Protein AF-A0A1J3DNS9-F1 (afdb_monomer_lite)

Organism: Noccaea caerulescens (NCBI:txid107243)

Foldseek 3Di:
DVVVVVVVPPDQPPDQVSDPPRDDDFKDWDWDQDDPRPDIDIDIDGHCVVAPPVRVVVVVVVVVVVVVVVVVPDDDPDPPPPPPCPPPDVLRVQPVPRNPDDPVVVVVVVVVVVVVVVVVVPDDDD

Sequence (126 aa):
RIILEHEMNKNTWIDPHRWPNGEVGVFFVSLYDLGDGEERILTFRLNTGACDRTSAVTLLREFMKETTAADGRGNGPGAVAETAELGKAIEDLVPSGKGDKPFWARGIDVLGYSLNAFRFSNLNFV

Radius of gyration: 20.78 Å; chains: 1; bounding box: 58×40×40 Å

pLDDT: mean 72.09, std 16.24, range [35.47, 92.62]

Secondary structure (DSSP, 8-state):
-HHHHHHHH---SS-GGGSGGG----EEEEEEEETTTTEEEEEEEE-TTT--HHHHHHHHHHHHHHHHHHTS----S--S-TTS-----TTTTSPTTTS---HHHHHHHHHHHHHHHHHHTTS---

Structure (mmCIF, N/CA/C/O backbone):
data_AF-A0A1J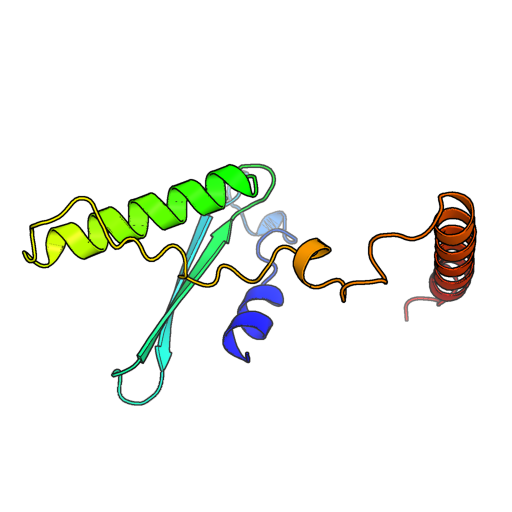3DNS9-F1
#
_entry.id   AF-A0A1J3DNS9-F1
#
loop_
_atom_site.group_PDB
_atom_site.id
_atom_site.type_symbol
_atom_site.label_atom_id
_atom_site.label_alt_id
_atom_site.label_comp_id
_atom_site.label_asym_id
_atom_site.label_entity_id
_atom_site.label_seq_id
_atom_site.pdbx_PDB_ins_code
_atom_site.Cartn_x
_atom_site.Cartn_y
_atom_site.Cartn_z
_atom_site.occupancy
_atom_site.B_iso_or_equiv
_atom_site.auth_seq_id
_atom_site.auth_comp_id
_atom_site.auth_asym_id
_atom_site.auth_atom_id
_atom_site.pdbx_PDB_model_num
ATOM 1 N N . ARG A 1 1 ? -0.801 -3.205 13.953 1.00 61.47 1 ARG A N 1
ATOM 2 C CA . ARG A 1 1 ? 0.620 -3.453 13.584 1.00 61.47 1 ARG A CA 1
ATOM 3 C C . ARG A 1 1 ? 0.794 -4.683 12.685 1.00 61.47 1 ARG A C 1
ATOM 5 O O . ARG A 1 1 ? 1.403 -4.533 11.640 1.00 61.47 1 ARG A O 1
ATOM 12 N N . ILE A 1 2 ? 0.202 -5.838 13.018 1.00 84.94 2 ILE A N 1
ATOM 13 C CA . ILE A 1 2 ? 0.318 -7.083 12.223 1.00 84.94 2 ILE A CA 1
ATOM 14 C C . ILE A 1 2 ? -0.125 -6.904 10.757 1.00 84.94 2 ILE A C 1
ATOM 16 O O . ILE A 1 2 ? 0.573 -7.340 9.852 1.00 84.94 2 ILE A O 1
ATOM 20 N N . ILE A 1 3 ? -1.241 -6.208 10.505 1.00 87.19 3 ILE A N 1
ATOM 21 C CA . ILE A 1 3 ? -1.744 -5.983 9.133 1.00 87.19 3 ILE A CA 1
ATOM 22 C C . ILE A 1 3 ? -0.787 -5.125 8.296 1.00 87.19 3 ILE A C 1
ATOM 24 O O . ILE A 1 3 ? -0.576 -5.413 7.123 1.00 87.19 3 ILE A O 1
ATOM 28 N N . LEU A 1 4 ? -0.162 -4.109 8.900 1.00 84.44 4 LEU A N 1
ATOM 29 C CA . LEU A 1 4 ? 0.828 -3.282 8.210 1.00 84.44 4 LEU A CA 1
ATOM 30 C C . LEU A 1 4 ? 2.040 -4.121 7.791 1.00 84.44 4 LEU A C 1
ATOM 32 O O . LEU A 1 4 ? 2.450 -4.072 6.638 1.00 84.44 4 LEU A O 1
ATOM 36 N N . GLU A 1 5 ? 2.583 -4.919 8.713 1.00 89.00 5 GLU A N 1
ATOM 37 C CA . GLU A 1 5 ? 3.715 -5.811 8.432 1.00 89.00 5 GLU A CA 1
ATOM 38 C C . GLU A 1 5 ? 3.350 -6.849 7.358 1.00 89.00 5 GLU A C 1
ATOM 40 O O . GLU A 1 5 ? 4.134 -7.103 6.446 1.00 89.00 5 GLU A O 1
ATOM 45 N N . HIS A 1 6 ? 2.134 -7.398 7.402 1.00 89.44 6 HIS A N 1
ATOM 46 C CA . HIS A 1 6 ? 1.613 -8.296 6.370 1.00 89.44 6 HIS A CA 1
ATOM 47 C C . HIS A 1 6 ? 1.558 -7.634 4.989 1.00 89.44 6 HIS A C 1
ATOM 49 O O . HIS A 1 6 ? 2.054 -8.195 4.015 1.00 89.44 6 HIS A O 1
ATOM 55 N N . GLU A 1 7 ? 1.000 -6.427 4.889 1.00 90.25 7 GLU A N 1
ATOM 56 C CA . GLU A 1 7 ? 0.885 -5.709 3.614 1.00 90.25 7 GLU A CA 1
ATOM 57 C C . GLU A 1 7 ? 2.247 -5.254 3.074 1.00 90.25 7 GLU A C 1
ATOM 59 O O . GLU A 1 7 ? 2.468 -5.330 1.865 1.00 90.25 7 GLU A O 1
ATOM 64 N N . MET A 1 8 ? 3.187 -4.871 3.946 1.00 84.94 8 MET A N 1
ATOM 65 C CA . MET A 1 8 ? 4.565 -4.544 3.556 1.00 84.94 8 MET A CA 1
ATOM 66 C C . MET A 1 8 ? 5.329 -5.758 3.012 1.00 84.94 8 MET A C 1
ATOM 68 O O . MET A 1 8 ? 6.130 -5.616 2.091 1.00 84.94 8 MET A O 1
ATOM 72 N N . ASN A 1 9 ? 5.063 -6.957 3.537 1.00 89.88 9 ASN A N 1
ATOM 73 C CA . ASN A 1 9 ? 5.702 -8.190 3.071 1.00 89.88 9 ASN A CA 1
ATOM 74 C C . ASN A 1 9 ? 5.091 -8.739 1.768 1.00 89.88 9 ASN A C 1
ATOM 76 O O . ASN A 1 9 ? 5.690 -9.592 1.109 1.00 89.88 9 ASN A O 1
ATOM 80 N N . LYS A 1 10 ? 3.927 -8.239 1.336 1.00 86.94 10 LYS A N 1
ATOM 81 C CA . LYS A 1 10 ? 3.330 -8.601 0.044 1.00 86.94 10 LYS A CA 1
ATOM 82 C C . LYS A 1 10 ? 3.942 -7.789 -1.090 1.00 86.94 10 LYS A C 1
ATOM 84 O O . LYS A 1 10 ? 3.348 -6.825 -1.581 1.00 86.94 10 LYS A O 1
ATOM 89 N N . ASN A 1 11 ? 5.093 -8.225 -1.590 1.00 82.62 11 ASN A N 1
ATOM 90 C CA . ASN A 1 11 ? 5.703 -7.569 -2.739 1.00 82.62 11 ASN A CA 1
ATOM 91 C C . ASN A 1 11 ? 5.127 -8.087 -4.067 1.00 82.62 11 ASN A C 1
ATOM 93 O O . ASN A 1 11 ? 5.523 -9.122 -4.596 1.00 82.62 11 ASN A O 1
ATOM 97 N N . THR A 1 12 ? 4.131 -7.371 -4.591 1.00 84.38 12 THR A N 1
ATOM 98 C CA . THR A 1 12 ? 3.412 -7.773 -5.817 1.00 84.38 12 THR A CA 1
ATOM 99 C C . THR A 1 12 ? 4.141 -7.344 -7.093 1.00 84.38 12 THR A C 1
ATOM 101 O O . THR A 1 12 ? 3.887 -7.906 -8.153 1.00 84.38 12 THR A O 1
ATOM 104 N N . TRP A 1 13 ? 5.079 -6.400 -6.979 1.00 85.12 13 TRP A N 1
ATOM 105 C CA . TRP A 1 13 ? 5.773 -5.776 -8.107 1.00 85.12 13 TRP A CA 1
ATOM 106 C C . TRP A 1 13 ? 7.150 -6.379 -8.419 1.00 85.12 13 TRP A C 1
ATOM 108 O O . TRP A 1 13 ? 7.731 -6.014 -9.432 1.00 85.12 13 TRP A O 1
ATOM 118 N N . ILE A 1 14 ? 7.673 -7.289 -7.584 1.00 83.44 14 ILE A N 1
ATOM 119 C CA . ILE A 1 14 ? 8.965 -7.958 -7.837 1.00 83.44 14 ILE A CA 1
ATOM 120 C C . ILE A 1 14 ? 8.889 -8.938 -9.007 1.00 83.44 14 ILE A C 1
ATOM 122 O O . ILE A 1 14 ? 9.855 -9.045 -9.752 1.00 83.44 14 ILE A O 1
ATOM 126 N N . ASP A 1 15 ? 7.784 -9.675 -9.140 1.00 81.12 15 ASP A N 1
ATOM 127 C CA . ASP A 1 15 ? 7.660 -10.738 -10.137 1.00 81.12 15 ASP A CA 1
ATOM 128 C C . ASP A 1 15 ? 7.161 -10.175 -11.481 1.00 81.12 15 ASP A C 1
ATOM 130 O O . ASP A 1 15 ? 5.984 -9.808 -11.584 1.00 81.12 15 ASP A O 1
ATOM 134 N N . PRO A 1 16 ? 8.011 -10.120 -12.524 1.00 72.94 16 PRO A N 1
ATOM 135 C CA . PRO A 1 16 ? 7.625 -9.615 -13.838 1.00 72.94 16 PRO A CA 1
ATOM 136 C C . PRO A 1 16 ? 6.686 -10.576 -14.576 1.00 72.94 16 PRO A C 1
ATOM 138 O O . PRO A 1 16 ? 5.937 -10.149 -15.450 1.00 72.94 16 PRO A O 1
ATOM 141 N N . HIS A 1 17 ? 6.705 -11.867 -14.230 1.00 79.25 17 HIS A N 1
ATOM 142 C CA . HIS A 1 17 ? 5.888 -12.900 -14.871 1.00 79.25 17 HIS A CA 1
ATOM 143 C C . HIS A 1 17 ? 4.465 -12.960 -14.317 1.00 79.25 17 HIS A C 1
ATOM 145 O O . HIS A 1 17 ? 3.592 -13.590 -14.911 1.00 79.25 17 HIS A O 1
ATOM 151 N N . ARG A 1 18 ? 4.214 -12.266 -13.204 1.00 79.50 18 ARG A N 1
ATOM 152 C CA . ARG A 1 18 ? 2.893 -12.154 -12.583 1.00 79.50 18 ARG A CA 1
ATOM 153 C C . ARG A 1 18 ? 1.873 -11.419 -13.449 1.00 79.50 18 ARG A C 1
ATOM 155 O O . ARG A 1 18 ? 0.674 -11.623 -13.277 1.00 79.50 18 ARG A O 1
ATOM 162 N N . TRP A 1 19 ? 2.344 -10.547 -14.335 1.00 81.69 19 TRP A N 1
ATOM 163 C CA . TRP A 1 19 ? 1.522 -9.632 -15.116 1.00 81.69 19 TRP A CA 1
ATOM 164 C C . TRP A 1 19 ? 1.407 -10.133 -16.560 1.00 81.69 19 TRP A C 1
ATOM 166 O O . TRP A 1 19 ? 2.293 -9.851 -17.375 1.00 81.69 19 TRP A O 1
ATOM 176 N N . PRO A 1 20 ? 0.353 -10.896 -16.909 1.00 74.38 20 PRO A N 1
ATOM 177 C CA . PRO A 1 20 ? 0.138 -11.282 -18.295 1.00 74.38 20 PRO A CA 1
ATOM 178 C C . PRO A 1 20 ? -0.002 -10.019 -19.153 1.00 74.38 20 PRO A C 1
ATOM 180 O O . PRO A 1 20 ? -0.659 -9.057 -18.764 1.00 74.38 20 PRO A O 1
ATOM 183 N N . ASN A 1 21 ? 0.641 -10.019 -20.321 1.00 77.38 21 ASN A N 1
ATOM 184 C CA . ASN A 1 21 ? 0.608 -8.930 -21.306 1.00 77.38 21 ASN A CA 1
ATOM 185 C C . ASN A 1 21 ? 1.321 -7.622 -20.900 1.00 77.38 21 ASN A C 1
ATOM 187 O O . ASN A 1 21 ? 1.185 -6.621 -21.597 1.00 77.38 21 ASN A O 1
ATOM 191 N N . GLY A 1 22 ? 2.118 -7.619 -19.823 1.00 70.44 22 GLY A N 1
ATOM 192 C CA . GLY A 1 22 ? 2.896 -6.442 -19.406 1.00 70.44 22 GLY A CA 1
ATOM 193 C C . GLY A 1 22 ? 2.089 -5.372 -18.660 1.00 70.44 22 GLY A C 1
ATOM 194 O O . GLY A 1 22 ? 2.615 -4.301 -18.362 1.00 70.44 22 GLY A O 1
ATOM 195 N N . GLU A 1 23 ? 0.831 -5.659 -18.325 1.00 78.75 23 GLU A N 1
ATOM 196 C CA . GLU A 1 23 ? -0.024 -4.774 -17.536 1.00 78.75 23 GLU A CA 1
ATOM 197 C C . GLU A 1 23 ? 0.313 -4.899 -16.047 1.00 78.75 23 GLU A C 1
ATOM 199 O O . GLU A 1 23 ? -0.161 -5.795 -15.351 1.00 78.75 23 GLU A O 1
ATOM 204 N N . VAL A 1 24 ? 1.160 -4.003 -15.540 1.00 83.19 24 VAL A N 1
ATOM 205 C CA . VAL A 1 24 ? 1.522 -3.979 -14.117 1.00 83.19 24 VAL A CA 1
ATOM 206 C C . VAL A 1 24 ? 0.395 -3.342 -13.308 1.00 83.19 24 VAL A C 1
ATOM 208 O O . VAL A 1 24 ? 0.056 -2.178 -13.513 1.00 83.19 24 VAL A O 1
ATOM 211 N N . GLY A 1 25 ? -0.160 -4.068 -12.336 1.00 85.88 25 GLY A N 1
ATOM 212 C CA . GLY A 1 25 ? -1.155 -3.506 -11.424 1.00 85.88 25 GLY A CA 1
ATOM 213 C C . GLY A 1 25 ? -0.558 -2.377 -10.578 1.00 85.88 25 GLY A C 1
ATOM 214 O O . GLY A 1 25 ? 0.392 -2.593 -9.828 1.00 85.88 25 GLY A O 1
ATOM 215 N N . VAL A 1 26 ? -1.104 -1.166 -10.688 1.00 89.12 26 VAL A N 1
ATOM 216 C CA . V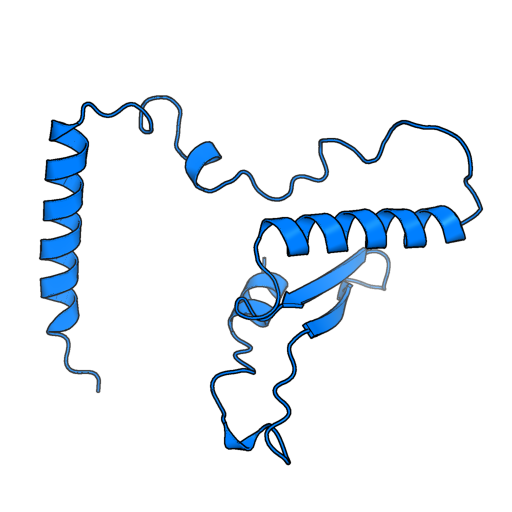AL A 1 26 ? -0.578 0.038 -10.010 1.00 89.12 26 VAL A CA 1
ATOM 217 C C . VAL A 1 26 ? -1.265 0.355 -8.681 1.00 89.12 26 VAL A C 1
ATOM 219 O O . VAL A 1 26 ? -0.714 1.104 -7.875 1.00 89.12 26 VAL A O 1
ATOM 222 N N . PHE A 1 27 ? -2.442 -0.217 -8.431 1.00 90.56 27 PHE A N 1
ATOM 223 C CA . PHE A 1 27 ? -3.256 0.065 -7.253 1.00 90.56 27 PHE A CA 1
ATOM 224 C C . PHE A 1 27 ? -3.951 -1.205 -6.758 1.00 90.56 27 PHE A C 1
ATOM 226 O O . PHE A 1 27 ? -4.619 -1.892 -7.529 1.00 90.56 27 PHE A O 1
ATOM 233 N N . PHE A 1 28 ? -3.801 -1.505 -5.468 1.00 91.06 28 PHE A N 1
ATOM 234 C CA . PHE A 1 28 ? -4.465 -2.619 -4.795 1.00 91.06 28 PHE A CA 1
ATOM 235 C C . PHE A 1 28 ? -5.151 -2.138 -3.528 1.00 91.06 28 PHE A C 1
ATOM 237 O O . PHE A 1 28 ? -4.614 -1.307 -2.790 1.00 91.06 28 PHE A O 1
ATOM 244 N N . VAL A 1 29 ? -6.305 -2.735 -3.251 1.00 92.00 29 VAL A N 1
ATOM 245 C CA . VAL A 1 29 ? -7.107 -2.463 -2.064 1.00 92.00 29 VAL A CA 1
ATOM 246 C C . VAL A 1 29 ? -7.375 -3.779 -1.348 1.00 92.00 29 VAL A C 1
ATOM 248 O O . VAL A 1 29 ? -7.798 -4.750 -1.973 1.00 92.00 29 VAL A O 1
ATOM 251 N N . SER A 1 30 ? -7.128 -3.801 -0.042 1.00 92.62 30 SER A N 1
ATOM 252 C CA . SER A 1 30 ? -7.419 -4.939 0.834 1.00 92.62 30 SER A CA 1
ATOM 253 C C . SER A 1 30 ? -8.297 -4.461 1.986 1.00 92.62 30 SER A C 1
ATOM 255 O O . SER A 1 30 ? -7.969 -3.459 2.622 1.00 92.62 30 SER A O 1
ATOM 257 N N . LEU A 1 31 ? -9.380 -5.182 2.276 1.00 91.81 31 LEU A N 1
ATOM 258 C CA . LEU A 1 31 ? -10.228 -4.950 3.444 1.00 91.81 31 LEU A CA 1
ATOM 259 C C . LEU A 1 31 ? -10.055 -6.111 4.422 1.00 91.81 31 LEU A C 1
ATOM 261 O O . LEU A 1 31 ? -10.121 -7.274 4.027 1.00 91.81 31 LEU A O 1
ATOM 265 N N . TYR A 1 32 ? -9.816 -5.776 5.681 1.00 90.62 32 TYR A N 1
ATOM 266 C CA . TYR A 1 32 ? -9.661 -6.722 6.773 1.00 90.62 32 TYR A CA 1
ATOM 267 C C . TYR A 1 32 ? -10.737 -6.461 7.816 1.00 90.62 32 TYR A C 1
ATOM 269 O O . TYR A 1 32 ? -10.801 -5.357 8.355 1.00 90.62 32 TYR A O 1
ATOM 277 N N . ASP A 1 33 ? -11.538 -7.473 8.124 1.00 91.12 33 ASP A N 1
ATOM 278 C CA . ASP A 1 33 ? -12.422 -7.456 9.286 1.00 91.12 33 ASP A CA 1
ATOM 279 C C . ASP A 1 33 ? -11.620 -7.909 10.518 1.00 91.12 33 ASP A C 1
ATOM 281 O O . ASP A 1 33 ? -10.943 -8.942 10.490 1.00 91.12 33 ASP A O 1
ATOM 285 N N . LEU A 1 34 ? -11.641 -7.106 11.580 1.00 85.69 34 LEU A N 1
ATOM 286 C CA . LEU A 1 34 ? -10.956 -7.372 12.840 1.00 85.69 34 LEU A CA 1
ATOM 287 C C . LEU A 1 34 ? -11.997 -7.682 13.929 1.00 85.69 34 LEU A C 1
ATOM 289 O O . LEU A 1 34 ? -12.994 -6.975 14.077 1.00 85.69 34 LEU A O 1
ATOM 293 N N . GLY A 1 35 ? -11.773 -8.760 14.688 1.00 79.81 35 GLY A N 1
ATOM 294 C CA . GLY A 1 35 ? -12.757 -9.273 15.653 1.00 79.81 35 GLY A CA 1
ATOM 295 C C . GLY A 1 35 ? -14.013 -9.841 14.975 1.00 79.81 35 GLY A C 1
ATOM 296 O O . GLY A 1 35 ? -13.938 -10.322 13.848 1.00 79.81 35 GLY A O 1
ATOM 297 N N . ASP A 1 36 ? -15.168 -9.748 15.641 1.00 79.19 36 ASP A N 1
ATOM 298 C CA . ASP A 1 36 ? -16.483 -10.171 15.114 1.00 79.19 36 ASP A CA 1
ATOM 299 C C . ASP A 1 36 ? -17.111 -9.140 14.138 1.00 79.19 36 ASP A C 1
ATOM 301 O O . ASP A 1 36 ? -18.324 -9.099 13.942 1.00 79.19 36 ASP A O 1
ATOM 305 N N . GLY A 1 37 ? -16.289 -8.297 13.496 1.00 72.88 37 GLY A N 1
ATOM 306 C CA . GLY A 1 37 ? -16.719 -7.364 12.444 1.00 72.88 37 GLY A CA 1
ATOM 307 C C . GLY A 1 37 ? -17.052 -5.940 12.902 1.00 72.88 37 GLY A C 1
ATOM 308 O O . GLY A 1 37 ? -17.569 -5.159 12.103 1.00 72.88 37 GLY A O 1
ATOM 309 N N . GLU A 1 38 ? -16.752 -5.583 14.153 1.00 75.88 38 GLU A N 1
ATOM 310 C CA . GLU A 1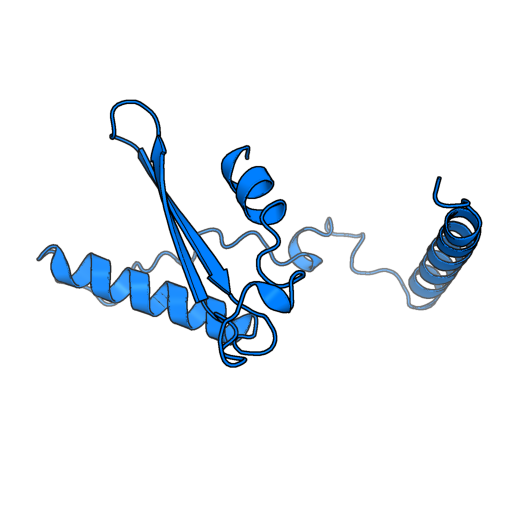 38 ? -16.933 -4.216 14.669 1.00 75.88 38 GLU A CA 1
ATOM 311 C C . GLU A 1 38 ? -15.852 -3.244 14.176 1.00 75.88 38 GLU A C 1
ATOM 313 O O . GLU A 1 38 ? -16.110 -2.050 14.025 1.00 75.88 38 GLU A O 1
ATOM 318 N N . GLU A 1 39 ? -14.651 -3.745 13.881 1.00 84.88 39 GLU A N 1
ATOM 319 C CA . GLU A 1 39 ? -13.533 -2.940 13.400 1.00 84.88 39 GLU A CA 1
ATOM 320 C C . GLU A 1 39 ? -13.089 -3.427 12.019 1.00 84.88 39 GLU A C 1
ATOM 322 O O . GLU A 1 39 ? -12.915 -4.622 11.781 1.00 84.88 39 GLU A O 1
ATOM 327 N N . ARG A 1 40 ? -12.902 -2.490 11.085 1.00 86.88 40 ARG A N 1
ATOM 328 C CA . ARG A 1 40 ? -12.433 -2.787 9.729 1.00 86.88 40 ARG A CA 1
ATOM 329 C C . ARG A 1 40 ? -11.209 -1.967 9.390 1.00 86.88 40 ARG A C 1
ATOM 331 O O . ARG A 1 40 ? -11.171 -0.761 9.620 1.00 86.88 40 ARG A O 1
ATOM 338 N N . ILE A 1 41 ? -10.228 -2.618 8.779 1.00 89.50 41 ILE A N 1
ATOM 339 C CA . ILE A 1 41 ? -8.999 -1.985 8.313 1.00 89.50 41 ILE A CA 1
ATOM 340 C C . ILE A 1 41 ? -8.959 -2.053 6.792 1.00 89.50 41 ILE A C 1
ATOM 342 O O . ILE A 1 41 ? -8.878 -3.128 6.198 1.00 89.50 41 ILE A O 1
ATOM 346 N N . LEU A 1 42 ? -8.979 -0.881 6.166 1.00 89.31 42 LEU A N 1
ATOM 347 C CA . LEU A 1 42 ? -8.798 -0.712 4.732 1.00 89.31 42 LEU A CA 1
ATOM 348 C C . LEU A 1 42 ? -7.338 -0.354 4.448 1.00 89.31 42 LEU A C 1
ATOM 350 O O . LEU A 1 42 ? -6.810 0.601 5.011 1.00 89.31 42 LEU A O 1
ATOM 354 N N . THR A 1 43 ? -6.679 -1.117 3.578 1.00 91.62 43 THR A N 1
ATOM 355 C CA . THR A 1 43 ? -5.299 -0.843 3.160 1.00 91.62 43 THR A CA 1
ATOM 356 C C . THR A 1 43 ? -5.223 -0.560 1.669 1.00 91.62 43 THR A C 1
ATOM 358 O O . THR A 1 43 ? -5.729 -1.334 0.857 1.00 91.62 43 THR A O 1
ATOM 361 N N . PHE A 1 44 ? -4.530 0.524 1.319 1.00 91.12 44 PHE A N 1
ATOM 362 C CA . PHE A 1 44 ? -4.181 0.885 -0.051 1.00 91.12 44 PHE A CA 1
ATOM 363 C C . PHE A 1 44 ? -2.701 0.607 -0.305 1.00 91.12 44 PHE A C 1
ATOM 365 O O . PHE A 1 44 ? -1.836 1.099 0.420 1.00 91.12 44 PHE A O 1
ATOM 372 N N . ARG A 1 45 ? -2.401 -0.156 -1.359 1.00 90.88 45 ARG A N 1
ATOM 373 C CA . ARG A 1 45 ? -1.040 -0.336 -1.879 1.00 90.88 45 ARG A CA 1
ATOM 374 C C . ARG A 1 45 ? -0.952 0.294 -3.260 1.00 90.88 45 ARG A C 1
ATOM 376 O O . ARG A 1 45 ? -1.634 -0.133 -4.188 1.00 90.88 45 ARG A O 1
ATOM 383 N N . LEU A 1 46 ? -0.110 1.314 -3.372 1.00 89.12 46 LEU A N 1
ATOM 384 C CA . LEU A 1 46 ? 0.052 2.140 -4.564 1.00 89.12 46 LEU A CA 1
ATOM 385 C C . LEU A 1 46 ? 1.478 1.992 -5.093 1.00 89.12 46 LEU A C 1
ATOM 387 O O . LEU A 1 46 ? 2.436 2.038 -4.320 1.00 89.12 46 LEU A O 1
ATOM 391 N N . ASN A 1 47 ? 1.620 1.822 -6.404 1.00 88.19 47 ASN A N 1
ATOM 392 C CA . ASN A 1 47 ? 2.924 1.839 -7.049 1.00 88.19 47 ASN A CA 1
ATOM 393 C C . ASN A 1 47 ? 3.453 3.281 -7.084 1.00 88.19 47 ASN A C 1
ATOM 395 O O . ASN A 1 47 ? 2.789 4.176 -7.608 1.00 88.19 47 ASN A O 1
ATOM 399 N N . THR A 1 48 ? 4.658 3.504 -6.559 1.00 86.44 48 THR A N 1
ATOM 400 C CA . THR A 1 48 ? 5.259 4.843 -6.442 1.00 86.44 48 THR A CA 1
ATOM 401 C C . THR A 1 48 ? 5.580 5.496 -7.786 1.00 86.44 48 THR A C 1
ATOM 403 O O . THR A 1 48 ? 5.681 6.717 -7.851 1.00 86.44 48 THR A O 1
ATOM 406 N N . GLY A 1 49 ? 5.708 4.714 -8.864 1.00 85.06 49 GLY A N 1
ATOM 407 C CA . GLY A 1 49 ? 5.854 5.239 -10.223 1.00 85.06 49 GLY A CA 1
ATOM 408 C C . GLY A 1 49 ? 4.559 5.823 -10.796 1.00 85.06 49 GLY A C 1
ATOM 409 O O . GLY A 1 49 ? 4.618 6.652 -11.697 1.00 85.06 49 GLY A O 1
ATOM 410 N N . ALA A 1 50 ? 3.398 5.417 -10.272 1.00 84.88 50 ALA A N 1
ATOM 411 C CA . ALA A 1 50 ? 2.087 5.912 -10.695 1.00 84.88 50 ALA A CA 1
ATOM 412 C C . ALA A 1 50 ? 1.480 6.918 -9.706 1.00 84.88 50 ALA A C 1
ATOM 414 O O . ALA A 1 50 ? 0.687 7.768 -10.101 1.00 84.88 50 ALA A O 1
ATOM 415 N N . CYS A 1 51 ? 1.830 6.819 -8.422 1.00 85.88 51 CYS A N 1
ATOM 416 C CA . CYS A 1 51 ? 1.273 7.650 -7.367 1.00 85.88 51 CYS A CA 1
ATOM 417 C C . CYS A 1 51 ? 2.367 8.084 -6.392 1.00 85.88 51 CYS A C 1
ATOM 419 O O . CYS A 1 51 ? 2.937 7.265 -5.669 1.00 85.88 51 CYS A O 1
ATOM 421 N N . ASP A 1 52 ? 2.626 9.388 -6.336 1.00 88.62 52 ASP A N 1
ATOM 422 C CA . ASP A 1 52 ? 3.507 9.964 -5.327 1.00 88.62 52 ASP A CA 1
ATOM 423 C C . ASP A 1 52 ? 2.792 10.127 -3.972 1.00 88.62 52 ASP A C 1
ATOM 425 O O . ASP A 1 52 ? 1.598 9.843 -3.810 1.00 88.62 52 ASP A O 1
ATOM 429 N N . ARG A 1 53 ? 3.543 10.586 -2.964 1.00 81.56 53 ARG A N 1
ATOM 430 C CA . ARG A 1 53 ? 3.026 10.797 -1.605 1.00 81.56 53 ARG A CA 1
ATOM 431 C C . ARG A 1 53 ? 1.848 11.776 -1.586 1.00 81.56 53 ARG A C 1
ATOM 433 O O . ARG A 1 53 ? 0.868 11.527 -0.889 1.00 81.56 53 ARG A O 1
ATOM 440 N N . THR A 1 54 ? 1.942 12.879 -2.324 1.00 85.88 54 THR A N 1
ATOM 441 C CA . THR A 1 54 ? 0.916 13.932 -2.340 1.00 85.88 54 THR A CA 1
ATOM 442 C C . THR A 1 54 ? -0.374 13.415 -2.970 1.00 85.88 54 THR A C 1
ATOM 444 O O . THR A 1 54 ? -1.453 13.581 -2.404 1.00 85.88 54 THR A O 1
ATOM 447 N N . SER A 1 55 ? -0.260 12.713 -4.094 1.00 87.19 55 SER A N 1
ATOM 448 C CA . SER A 1 55 ? -1.370 12.088 -4.810 1.00 87.19 55 SER A CA 1
ATOM 449 C C . SER A 1 55 ? -2.046 11.016 -3.957 1.00 87.19 55 SER A C 1
ATOM 451 O O . SER A 1 55 ? -3.272 10.970 -3.902 1.00 87.19 55 SER A O 1
ATOM 453 N N . ALA A 1 56 ? -1.275 10.220 -3.209 1.00 84.62 56 ALA A N 1
ATOM 454 C CA . ALA A 1 56 ? -1.818 9.209 -2.301 1.00 84.62 56 ALA A CA 1
ATOM 455 C C . ALA A 1 56 ? -2.662 9.836 -1.177 1.00 84.62 56 ALA A C 1
ATOM 457 O O . ALA A 1 56 ? -3.739 9.335 -0.851 1.00 84.62 56 ALA A O 1
ATOM 458 N N . VAL A 1 57 ? -2.207 10.960 -0.611 1.00 84.94 57 VAL A N 1
ATOM 459 C CA . VAL A 1 57 ? -2.964 11.705 0.409 1.00 84.94 57 VAL A CA 1
ATOM 460 C C . VAL A 1 57 ? -4.244 12.301 -0.181 1.00 84.94 57 VAL A C 1
ATOM 462 O O . VAL A 1 57 ? -5.293 12.231 0.458 1.00 84.94 57 VAL A O 1
ATOM 465 N N . THR A 1 58 ? -4.185 12.857 -1.393 1.00 88.44 58 THR A N 1
ATOM 466 C CA . THR A 1 58 ? -5.368 13.384 -2.091 1.00 88.44 58 THR A CA 1
ATOM 467 C C . THR A 1 58 ? -6.395 12.286 -2.357 1.00 88.44 58 THR A C 1
ATOM 469 O O . THR A 1 58 ? -7.568 12.464 -2.038 1.00 88.44 58 THR A O 1
ATOM 472 N N . LEU A 1 59 ? -5.954 11.125 -2.854 1.00 88.19 59 LEU A N 1
ATOM 473 C CA . LEU A 1 59 ? -6.815 9.960 -3.076 1.00 88.19 59 LEU A CA 1
ATOM 474 C C . LEU A 1 59 ? -7.514 9.517 -1.788 1.00 88.19 59 LEU A C 1
ATOM 476 O O . LEU A 1 59 ? -8.718 9.274 -1.798 1.00 88.19 59 LEU A O 1
ATOM 480 N N . LEU A 1 60 ? -6.784 9.456 -0.671 1.00 86.81 60 LEU A N 1
ATOM 481 C CA . LEU A 1 60 ? -7.362 9.083 0.620 1.00 86.81 60 LEU A CA 1
ATOM 482 C C . LEU A 1 60 ? -8.405 10.105 1.100 1.00 86.81 60 LEU A C 1
ATOM 484 O O . LEU A 1 60 ? -9.454 9.716 1.606 1.00 86.81 60 LEU A O 1
ATOM 488 N N . ARG A 1 61 ? -8.142 11.407 0.928 1.00 85.31 61 ARG A N 1
ATOM 489 C CA . ARG A 1 61 ? -9.077 12.477 1.314 1.00 85.31 61 ARG A CA 1
ATOM 490 C C . ARG A 1 61 ? -10.380 12.411 0.523 1.00 85.31 61 ARG A C 1
ATOM 492 O O . ARG A 1 61 ? -11.446 12.463 1.132 1.00 85.31 61 ARG A O 1
ATOM 499 N N . GLU A 1 62 ? -10.299 12.270 -0.799 1.00 88.81 62 GLU A N 1
ATOM 500 C CA . GLU A 1 62 ? -11.495 12.141 -1.641 1.00 88.81 62 GLU A CA 1
ATOM 501 C C . GLU A 1 62 ? -12.247 10.843 -1.336 1.00 88.81 62 GLU A C 1
ATOM 503 O O . GLU A 1 62 ? -13.462 10.871 -1.170 1.00 88.81 62 GLU A O 1
ATOM 508 N N . PHE A 1 63 ? -11.542 9.723 -1.136 1.00 87.19 63 PHE A N 1
ATOM 509 C CA . PHE A 1 63 ? -12.178 8.468 -0.729 1.00 87.19 63 PHE A CA 1
ATOM 510 C C . PHE A 1 63 ? -12.994 8.623 0.566 1.00 87.19 63 PHE A C 1
ATOM 512 O O . PHE A 1 63 ? -14.151 8.206 0.628 1.00 87.19 63 PHE A O 1
ATOM 519 N N . MET A 1 64 ? -12.428 9.265 1.592 1.00 84.38 64 MET A N 1
ATOM 520 C CA . MET A 1 64 ? -13.137 9.508 2.855 1.00 84.38 64 MET A CA 1
ATOM 521 C C . MET A 1 64 ? -14.352 10.421 2.665 1.00 84.38 64 MET A C 1
ATOM 523 O O . MET A 1 64 ? -15.404 10.187 3.259 1.00 84.38 64 MET A O 1
ATOM 527 N N . LYS A 1 65 ? -14.233 11.449 1.824 1.00 84.12 65 LYS A N 1
ATOM 528 C CA . LYS A 1 65 ? -15.330 12.370 1.515 1.00 84.12 65 LYS A CA 1
ATOM 529 C C . LYS A 1 65 ? -16.486 11.663 0.806 1.00 84.12 65 LYS A C 1
ATOM 531 O O . LYS A 1 65 ? -17.627 11.830 1.218 1.00 84.12 65 LYS A O 1
ATOM 536 N N . GLU A 1 66 ? -16.201 10.840 -0.197 1.00 83.06 66 GLU A N 1
ATOM 537 C CA . GLU A 1 66 ? -17.235 10.089 -0.920 1.00 83.06 66 GLU A CA 1
ATOM 538 C C . GLU A 1 66 ? -17.916 9.055 -0.013 1.00 83.06 66 GLU A C 1
ATOM 540 O O . GLU A 1 66 ? -19.140 8.934 0.003 1.00 83.06 66 GLU A O 1
ATOM 545 N N . THR A 1 67 ? -17.136 8.362 0.822 1.00 79.06 67 THR A N 1
ATOM 546 C CA . THR A 1 67 ? -17.673 7.342 1.736 1.00 79.06 67 THR A CA 1
ATOM 547 C C . THR A 1 67 ? -18.536 7.959 2.845 1.00 79.06 67 THR A C 1
ATOM 549 O O . THR A 1 67 ? -19.544 7.381 3.235 1.00 79.06 67 THR A O 1
ATOM 552 N N . THR A 1 68 ? -18.194 9.158 3.327 1.00 73.50 68 THR A N 1
ATOM 553 C CA . THR A 1 68 ? -18.983 9.878 4.348 1.00 73.50 68 THR A CA 1
ATOM 554 C C . THR A 1 68 ? -20.204 10.600 3.770 1.00 73.50 68 THR A C 1
ATOM 556 O O . THR A 1 68 ? -21.216 10.729 4.458 1.00 73.50 68 THR A O 1
ATOM 559 N N . ALA A 1 69 ? -20.151 11.035 2.506 1.00 59.84 69 ALA A N 1
ATOM 560 C CA . ALA A 1 69 ? -21.293 11.623 1.806 1.00 59.84 69 ALA A CA 1
ATOM 561 C C . ALA A 1 69 ? -22.406 10.597 1.519 1.00 59.84 69 ALA A C 1
ATOM 563 O O . ALA A 1 69 ? -23.586 10.953 1.530 1.00 59.84 69 ALA A O 1
ATOM 564 N N . ALA A 1 70 ? -22.047 9.327 1.308 1.00 56.47 70 ALA A N 1
ATOM 565 C CA . ALA A 1 70 ? -22.997 8.242 1.065 1.00 56.47 70 ALA A CA 1
ATOM 566 C C . ALA A 1 70 ? -23.877 7.897 2.288 1.00 56.47 70 ALA A C 1
ATOM 568 O O . ALA A 1 70 ? -25.010 7.451 2.112 1.00 56.47 70 ALA A O 1
ATOM 569 N N . ASP A 1 71 ? -23.417 8.171 3.514 1.00 54.44 71 ASP A N 1
ATOM 570 C CA . ASP A 1 71 ? -24.130 7.846 4.764 1.00 54.44 71 ASP A CA 1
ATOM 571 C C . ASP A 1 71 ? -25.243 8.846 5.145 1.00 54.44 71 ASP A C 1
ATOM 573 O O . ASP A 1 71 ? -25.764 8.827 6.264 1.00 54.44 71 ASP A O 1
ATOM 577 N N . GLY A 1 72 ? -25.629 9.757 4.244 1.00 49.25 72 GLY A N 1
ATOM 578 C CA . GLY A 1 72 ? -26.772 10.663 4.436 1.00 49.25 72 GLY A CA 1
ATOM 579 C C . GLY A 1 72 ? -26.625 11.675 5.584 1.00 49.25 72 GLY A C 1
ATOM 580 O O . GLY A 1 72 ? -27.509 12.507 5.788 1.00 49.25 72 GLY A O 1
ATOM 581 N N . ARG A 1 73 ? -25.500 11.673 6.311 1.00 47.56 73 ARG A N 1
ATOM 582 C CA . ARG A 1 73 ? -25.133 12.695 7.300 1.00 47.56 73 ARG A CA 1
ATOM 583 C C . ARG A 1 73 ? -24.475 13.885 6.608 1.00 47.56 73 ARG A C 1
ATOM 585 O O . ARG A 1 73 ? -23.336 14.248 6.884 1.00 47.56 73 ARG A O 1
ATOM 592 N N . GLY A 1 74 ? -25.214 14.517 5.704 1.00 46.75 74 GLY A N 1
ATOM 593 C CA . GLY A 1 74 ? -24.882 15.870 5.281 1.00 46.75 74 GLY A CA 1
ATOM 594 C C . GLY A 1 74 ? -25.102 16.825 6.454 1.00 46.75 74 GLY A C 1
ATOM 595 O O . GLY A 1 74 ? -26.205 16.869 6.991 1.00 46.75 74 GLY A O 1
ATOM 596 N N . ASN A 1 75 ? -24.068 17.558 6.877 1.00 39.06 75 ASN A N 1
ATOM 597 C CA . ASN A 1 75 ? -23.987 19.016 6.701 1.00 39.06 75 ASN A CA 1
ATOM 598 C C . ASN A 1 75 ? -22.786 19.604 7.478 1.00 39.06 75 ASN A C 1
ATOM 600 O O . ASN A 1 75 ? -22.764 19.555 8.706 1.00 39.06 75 ASN A O 1
ATOM 604 N N . GLY A 1 76 ? -21.834 20.229 6.775 1.00 35.47 76 GLY A N 1
ATOM 605 C CA . GLY A 1 76 ? -20.838 21.124 7.379 1.00 35.47 76 GLY A CA 1
ATOM 606 C C . GLY A 1 76 ? -19.484 21.171 6.650 1.00 35.47 76 GLY A C 1
ATOM 607 O O . GLY A 1 76 ? -18.860 20.127 6.472 1.00 35.47 76 GLY A O 1
ATOM 608 N N . PRO A 1 77 ? -18.970 22.357 6.262 1.00 43.25 77 PRO A N 1
ATOM 609 C CA . PRO A 1 77 ? -17.573 22.524 5.879 1.00 43.25 77 PRO A CA 1
ATOM 610 C C . PRO A 1 77 ? -16.728 22.530 7.158 1.00 43.25 77 PRO A C 1
ATOM 612 O O . PRO A 1 77 ? -16.446 23.573 7.739 1.00 43.25 77 PRO A O 1
ATOM 615 N N . GLY A 1 78 ? -16.389 21.350 7.658 1.00 41.12 78 GLY A N 1
ATOM 616 C CA . GLY A 1 78 ? -15.597 21.207 8.873 1.00 41.12 78 GLY A CA 1
ATOM 617 C C . GLY A 1 78 ? -15.654 19.776 9.374 1.00 41.12 78 GLY A C 1
ATOM 618 O O . GLY A 1 78 ? -16.730 19.197 9.436 1.00 41.12 78 GLY A O 1
ATOM 619 N N . ALA A 1 79 ? -14.495 19.231 9.739 1.00 39.84 79 ALA A N 1
ATOM 620 C CA . ALA A 1 79 ? -14.290 17.867 10.230 1.00 39.84 79 ALA A CA 1
ATOM 621 C C . ALA A 1 79 ? -14.073 16.759 9.176 1.00 39.84 79 ALA A C 1
ATOM 623 O O . ALA A 1 79 ? -14.376 15.599 9.433 1.00 39.84 79 ALA A O 1
ATOM 624 N N . VAL A 1 80 ? -13.357 17.038 8.076 1.00 42.88 80 VAL A N 1
ATOM 625 C CA . VAL A 1 80 ? -12.217 16.134 7.819 1.00 42.88 80 VAL A CA 1
ATOM 626 C C . VAL A 1 80 ? -11.229 16.511 8.901 1.00 42.88 80 VAL A C 1
ATOM 628 O O . VAL A 1 80 ? -10.588 17.554 8.807 1.00 42.88 80 VAL A O 1
ATOM 631 N N . ALA A 1 81 ? -11.240 15.751 9.992 1.00 39.62 81 ALA A N 1
ATOM 632 C CA . ALA A 1 81 ? -10.315 15.940 11.083 1.00 39.62 81 ALA A CA 1
ATOM 633 C C . ALA A 1 81 ? -8.918 16.169 10.490 1.00 39.62 81 ALA A C 1
ATOM 635 O O . ALA A 1 81 ? -8.354 15.294 9.833 1.00 39.62 81 ALA A O 1
ATOM 636 N N . GLU A 1 82 ? -8.355 17.345 10.763 1.00 40.62 82 GLU A N 1
ATOM 637 C CA . GLU A 1 82 ? -6.923 17.662 10.661 1.00 40.62 82 GLU A CA 1
ATOM 638 C C . GLU A 1 82 ? -6.038 16.639 11.411 1.00 40.62 82 GLU A C 1
ATOM 640 O O . GLU A 1 82 ? -4.817 16.721 11.393 1.00 40.62 82 GLU A O 1
ATOM 645 N N . THR A 1 83 ? -6.668 15.662 12.063 1.00 37.81 83 THR A N 1
ATOM 646 C CA . THR A 1 83 ? -6.141 14.653 12.965 1.00 37.81 83 THR A CA 1
ATOM 647 C C . THR A 1 83 ? -6.622 13.239 12.619 1.00 37.81 83 THR A C 1
ATOM 649 O O . THR A 1 83 ? -6.639 12.368 13.483 1.00 37.81 83 THR A O 1
ATOM 652 N N . ALA A 1 84 ? -6.965 12.938 11.361 1.00 39.75 84 ALA A N 1
ATOM 653 C CA . ALA A 1 84 ? -6.616 11.598 10.892 1.00 39.75 84 ALA A CA 1
ATOM 654 C C . ALA A 1 84 ? -5.088 11.601 10.846 1.00 39.75 84 ALA A C 1
ATOM 656 O O . ALA A 1 84 ? -4.519 12.124 9.889 1.00 39.75 84 ALA A O 1
ATOM 657 N N . GLU A 1 85 ? -4.451 11.155 11.935 1.00 42.94 85 GLU A N 1
ATOM 658 C CA . GLU A 1 85 ? -3.006 10.986 12.089 1.00 42.94 85 GLU A CA 1
ATOM 659 C C . GLU A 1 85 ? -2.482 10.044 10.991 1.00 42.94 85 GLU A C 1
ATOM 661 O O . GLU A 1 85 ? -2.123 8.891 11.218 1.00 42.94 85 GLU A O 1
ATOM 666 N N . LEU A 1 86 ? -2.432 10.549 9.758 1.00 44.38 86 LEU A N 1
ATOM 667 C CA . LEU A 1 86 ? -1.442 10.201 8.765 1.00 44.38 86 LEU A CA 1
ATOM 668 C C . LEU A 1 86 ? -0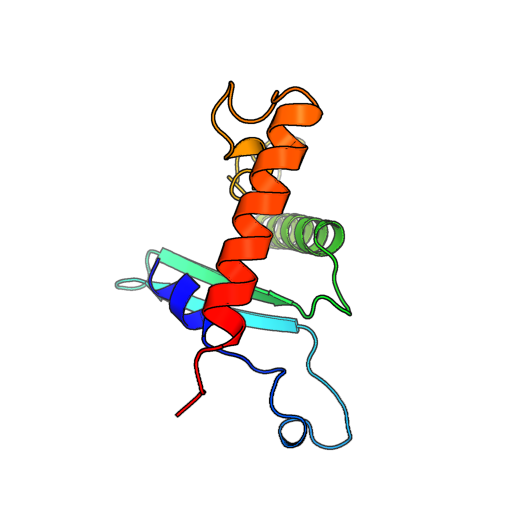.133 10.379 9.509 1.00 44.38 86 LEU A C 1
ATOM 670 O O . LEU A 1 86 ? 0.255 11.517 9.776 1.00 44.38 86 LEU A O 1
ATOM 674 N N . GLY A 1 87 ? 0.431 9.253 9.958 1.00 49.28 87 GLY A N 1
ATOM 675 C CA . GLY A 1 87 ? 1.592 9.210 10.830 1.00 49.28 87 GLY A CA 1
ATOM 676 C C . GLY A 1 87 ? 2.549 10.322 10.447 1.00 49.28 87 GLY A C 1
ATOM 677 O O . GLY A 1 87 ? 2.888 10.456 9.266 1.00 49.28 87 GLY A O 1
ATOM 678 N N . LYS A 1 88 ? 2.863 11.156 11.446 1.00 44.69 88 LYS A N 1
ATOM 679 C CA . LYS A 1 88 ? 3.799 12.275 11.355 1.00 44.69 88 LYS A CA 1
ATOM 680 C C . LYS A 1 88 ? 4.877 11.957 10.332 1.00 44.69 88 LYS A C 1
ATOM 682 O O . LYS A 1 88 ? 5.430 10.851 10.339 1.00 44.69 88 LYS A O 1
ATOM 687 N N . ALA A 1 89 ? 5.136 12.905 9.439 1.00 53.06 89 ALA A N 1
ATOM 688 C CA . ALA A 1 89 ? 6.183 12.739 8.454 1.00 53.06 89 ALA A CA 1
ATOM 689 C C . ALA A 1 89 ? 7.488 12.347 9.181 1.00 53.06 89 ALA A C 1
ATOM 691 O O . ALA A 1 89 ? 7.657 12.674 10.355 1.00 53.06 89 ALA A O 1
ATOM 692 N N . ILE A 1 90 ? 8.375 11.562 8.565 1.00 56.34 90 ILE A N 1
ATOM 693 C CA . ILE A 1 90 ? 9.532 10.990 9.288 1.00 56.34 90 ILE A CA 1
ATOM 694 C C . ILE A 1 90 ? 10.369 12.101 9.953 1.00 56.34 90 ILE A C 1
ATOM 696 O O . ILE A 1 90 ? 10.920 11.904 11.033 1.00 56.34 90 ILE A O 1
ATOM 700 N N . GLU A 1 91 ? 10.394 13.287 9.349 1.00 57.56 91 GLU A N 1
ATOM 701 C CA . GLU A 1 91 ? 10.949 14.530 9.875 1.00 57.56 91 GLU A CA 1
ATOM 702 C C . GLU A 1 91 ? 10.264 15.037 11.159 1.00 57.56 91 GLU A C 1
ATOM 704 O O . GLU A 1 91 ? 10.950 15.475 12.079 1.00 57.56 91 GLU A O 1
ATOM 709 N N . ASP A 1 92 ? 8.945 14.897 11.275 1.00 58.31 92 ASP A N 1
ATOM 710 C CA . ASP A 1 92 ? 8.132 15.273 12.441 1.00 58.31 92 ASP A CA 1
ATOM 711 C C . ASP A 1 92 ? 8.201 14.226 13.569 1.00 58.31 92 ASP A C 1
ATOM 713 O O . ASP A 1 92 ? 7.789 14.480 14.706 1.00 58.31 92 ASP A O 1
ATOM 717 N N . LEU A 1 93 ? 8.709 13.028 13.258 1.00 60.25 93 LEU A N 1
ATOM 718 C CA . LEU A 1 93 ? 9.080 11.998 14.231 1.00 60.25 93 LEU A CA 1
ATOM 719 C C . LEU A 1 93 ? 10.490 12.214 14.796 1.00 60.25 93 LEU A C 1
ATOM 721 O O . LEU A 1 93 ? 10.870 11.540 15.758 1.00 60.25 93 LEU A O 1
ATOM 725 N N . VAL A 1 94 ? 11.277 13.138 14.231 1.00 64.00 94 VAL A N 1
ATOM 726 C CA . VAL A 1 94 ? 12.583 13.495 14.786 1.00 64.00 94 VAL A CA 1
ATOM 727 C C . VAL A 1 94 ? 12.350 14.294 16.071 1.00 64.00 94 VAL A C 1
ATOM 729 O O . VAL A 1 94 ? 11.742 15.363 16.024 1.00 64.00 94 VAL A O 1
ATOM 732 N N . PRO A 1 95 ? 12.841 13.823 17.235 1.00 63.91 95 PRO A N 1
ATOM 733 C CA . PRO A 1 95 ? 12.681 14.549 18.488 1.00 63.91 95 PRO A CA 1
ATOM 734 C C . PRO A 1 95 ? 13.196 15.984 18.359 1.00 63.91 95 PRO A C 1
ATOM 736 O O . PRO A 1 95 ? 14.273 16.209 17.791 1.00 63.91 95 PRO A O 1
ATOM 739 N N . SER A 1 96 ? 12.457 16.944 18.917 1.00 58.53 96 SER A N 1
ATOM 740 C CA . SER A 1 96 ? 12.876 18.346 18.998 1.00 58.53 96 SER A CA 1
ATOM 741 C C . SER A 1 96 ? 14.297 18.427 19.571 1.00 58.53 96 SER A C 1
ATOM 743 O O . SER A 1 96 ? 14.554 17.924 20.664 1.00 58.53 96 SER A O 1
ATOM 745 N N . GLY A 1 97 ? 15.231 18.996 18.802 1.00 63.66 97 GLY A N 1
ATOM 746 C CA . GLY A 1 97 ? 16.663 19.053 19.136 1.00 63.66 97 GLY A CA 1
ATOM 747 C C . GLY A 1 97 ? 17.563 18.041 18.408 1.00 63.66 97 GLY A C 1
ATOM 748 O O . GLY A 1 97 ? 18.780 18.205 18.416 1.00 63.66 97 GLY A O 1
ATOM 749 N N . LYS A 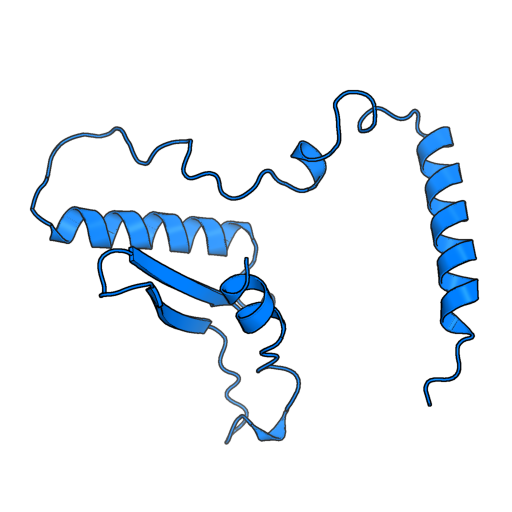1 98 ? 17.011 17.027 17.723 1.00 62.47 98 LYS A N 1
ATOM 750 C CA . LYS A 1 98 ? 17.769 16.169 16.782 1.00 62.47 98 LYS A CA 1
ATOM 751 C C . LYS A 1 98 ? 17.661 16.626 15.325 1.00 62.47 98 LYS A C 1
ATOM 753 O O . LYS A 1 98 ? 18.534 16.277 14.530 1.00 62.47 98 LYS A O 1
ATOM 758 N N . GLY A 1 99 ? 16.622 17.396 14.996 1.00 59.38 99 GLY A N 1
ATOM 759 C CA . GLY A 1 99 ? 16.410 17.979 13.670 1.00 59.38 99 GLY A CA 1
ATOM 760 C C . GLY A 1 99 ? 17.395 19.105 13.354 1.00 59.38 99 GLY A C 1
ATOM 761 O O . GLY A 1 99 ? 17.957 19.111 12.266 1.00 59.38 99 GLY A O 1
ATOM 762 N N . ASP A 1 100 ? 17.694 19.977 14.322 1.00 61.81 100 ASP A N 1
ATOM 763 C CA . ASP A 1 100 ? 18.546 21.173 14.178 1.00 61.81 100 ASP A CA 1
ATOM 764 C C . ASP A 1 100 ? 20.031 20.913 14.455 1.00 61.81 100 ASP A C 1
ATOM 766 O O . ASP A 1 100 ? 20.701 21.605 15.223 1.00 61.81 100 ASP A O 1
ATOM 770 N N . LYS A 1 101 ? 20.592 19.885 13.817 1.00 68.38 101 LYS A N 1
ATOM 771 C CA . LYS A 1 101 ? 22.045 19.697 13.855 1.00 68.38 101 LYS A CA 1
ATOM 772 C C . LYS A 1 101 ? 22.737 20.750 12.980 1.00 68.38 101 LYS A C 1
ATOM 774 O O . LYS A 1 101 ? 22.335 20.923 11.824 1.00 68.38 101 LYS A O 1
ATOM 779 N N . PRO A 1 102 ? 23.814 21.405 13.455 1.00 72.44 102 PRO A N 1
ATOM 780 C CA . PRO A 1 102 ? 24.640 22.237 12.590 1.00 72.44 102 PRO A CA 1
ATOM 781 C C . PRO A 1 102 ? 25.187 21.393 11.432 1.00 72.44 102 PRO A C 1
ATOM 783 O O . PRO A 1 102 ? 25.406 20.187 11.575 1.00 72.44 102 PRO A O 1
ATOM 786 N N . PHE A 1 103 ? 25.403 22.026 10.278 1.00 69.25 103 PHE A N 1
ATOM 787 C CA . PHE A 1 103 ? 25.767 21.362 9.017 1.00 69.25 103 PHE A CA 1
ATOM 788 C C . PHE A 1 103 ? 26.896 20.321 9.166 1.00 69.25 103 PHE A C 1
ATOM 790 O O . PHE A 1 103 ? 26.803 19.216 8.637 1.00 69.25 103 PHE A O 1
ATOM 797 N N . TRP A 1 104 ? 27.911 20.622 9.979 1.00 65.56 104 TRP A N 1
ATOM 798 C CA . TRP A 1 104 ? 29.037 19.726 10.257 1.00 65.56 104 TRP A CA 1
ATOM 799 C C . TRP A 1 104 ? 28.663 18.452 11.025 1.00 65.56 104 TRP A C 1
ATOM 801 O O . TRP A 1 104 ? 29.156 17.375 10.698 1.00 65.56 104 TRP A O 1
ATOM 811 N N . ALA A 1 105 ? 27.761 18.539 12.005 1.00 69.62 105 ALA A N 1
ATOM 812 C CA . ALA A 1 105 ? 27.306 17.367 12.752 1.00 69.62 105 ALA A CA 1
ATOM 813 C C . ALA A 1 105 ? 26.482 16.422 11.861 1.00 69.62 105 ALA A C 1
ATOM 815 O O . ALA A 1 105 ? 26.611 15.206 11.975 1.00 69.62 105 ALA A O 1
ATOM 816 N N . ARG A 1 106 ? 25.702 16.973 10.914 1.00 68.56 106 ARG A N 1
ATOM 817 C CA . ARG A 1 106 ? 25.016 16.166 9.888 1.00 68.56 106 ARG A CA 1
ATOM 818 C C . ARG A 1 106 ? 26.011 15.448 8.972 1.00 68.56 106 ARG A C 1
ATOM 820 O O . ARG A 1 106 ? 25.813 14.276 8.673 1.00 68.56 106 ARG A O 1
ATOM 827 N N . GLY A 1 107 ? 27.089 16.120 8.561 1.00 72.75 107 GLY A N 1
ATOM 828 C CA . GLY A 1 107 ? 28.137 15.521 7.727 1.00 72.75 107 GLY A CA 1
ATOM 829 C C . GLY A 1 107 ? 28.852 14.343 8.398 1.00 72.75 107 GLY A C 1
ATOM 830 O O . GLY A 1 107 ? 29.048 13.306 7.768 1.00 72.75 107 GLY A O 1
ATOM 831 N N . ILE A 1 108 ? 29.179 14.464 9.689 1.00 77.06 108 ILE A N 1
ATOM 832 C CA . ILE A 1 108 ? 29.818 13.385 10.465 1.00 77.06 108 ILE A CA 1
ATOM 833 C C . ILE A 1 108 ? 28.898 12.163 10.578 1.00 77.06 108 ILE A C 1
ATOM 835 O O . ILE A 1 108 ? 29.349 11.037 10.366 1.00 77.06 108 ILE A O 1
ATOM 839 N N . ASP A 1 109 ? 27.607 12.373 10.846 1.00 73.69 109 ASP A N 1
ATOM 840 C CA . ASP A 1 109 ? 26.639 11.275 10.916 1.00 73.69 109 ASP A CA 1
ATOM 841 C C . ASP A 1 109 ? 26.515 10.537 9.573 1.00 73.69 109 ASP A C 1
ATOM 843 O O . ASP A 1 109 ? 26.515 9.308 9.543 1.00 73.69 109 ASP A O 1
ATOM 847 N N . VAL A 1 110 ? 26.461 11.265 8.449 1.00 74.94 110 VAL A N 1
ATOM 848 C CA . VAL A 1 110 ? 26.384 10.675 7.097 1.00 74.94 110 VAL A CA 1
ATOM 849 C C . VAL A 1 110 ? 27.609 9.812 6.787 1.00 74.94 110 VAL A C 1
ATOM 851 O O . VAL A 1 110 ? 27.465 8.716 6.236 1.00 74.94 110 VAL A O 1
ATOM 854 N N . LEU A 1 111 ? 28.808 10.251 7.181 1.00 75.06 111 LEU A N 1
ATOM 855 C CA . LEU A 1 111 ? 30.023 9.442 7.051 1.00 75.06 111 LEU A CA 1
ATOM 856 C C . LEU A 1 111 ? 29.957 8.181 7.923 1.00 75.06 111 LEU A C 1
ATOM 858 O O . LEU A 1 111 ? 30.292 7.095 7.451 1.00 75.06 111 LEU A O 1
ATOM 862 N N . GLY A 1 112 ? 29.463 8.302 9.159 1.00 72.00 112 GLY A N 1
ATOM 863 C CA . GLY A 1 112 ? 29.243 7.167 10.057 1.00 72.00 112 GLY A CA 1
ATOM 864 C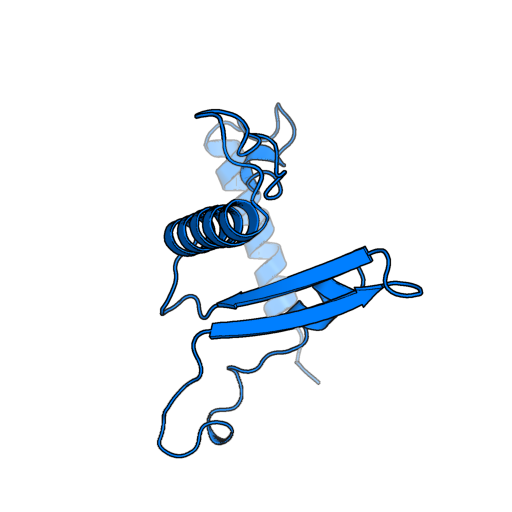 C . GLY A 1 112 ? 28.281 6.127 9.475 1.00 72.00 112 GLY A C 1
ATOM 865 O O . GLY A 1 112 ? 28.596 4.935 9.459 1.00 72.00 112 GLY A O 1
ATOM 866 N N . TYR A 1 113 ? 27.145 6.566 8.925 1.00 73.06 113 TYR A N 1
ATOM 867 C CA . TYR A 1 113 ? 26.202 5.670 8.249 1.00 73.06 113 TYR A CA 1
ATOM 868 C C . TYR A 1 113 ? 26.820 5.008 7.014 1.00 73.06 113 TYR A C 1
ATOM 870 O O . TYR A 1 113 ? 26.612 3.816 6.801 1.00 73.06 113 TYR A O 1
ATOM 878 N N . SER A 1 114 ? 27.622 5.742 6.239 1.00 69.75 114 SER A N 1
ATOM 879 C CA . SER A 1 114 ? 28.271 5.226 5.025 1.00 69.75 114 SER A CA 1
ATOM 880 C C . SER A 1 114 ? 29.321 4.152 5.332 1.00 69.75 114 SER A C 1
ATOM 882 O O . SER A 1 114 ? 29.363 3.117 4.672 1.00 69.75 114 SER A O 1
ATOM 884 N N . LEU A 1 115 ? 30.129 4.346 6.378 1.00 69.69 115 LEU A N 1
ATOM 885 C CA . LEU A 1 115 ? 31.095 3.349 6.859 1.00 69.69 115 LEU A CA 1
ATOM 886 C C . LEU A 1 115 ? 30.405 2.092 7.402 1.00 69.69 115 LEU A C 1
ATOM 888 O O . LEU A 1 115 ? 30.862 0.974 7.159 1.00 69.69 115 LEU A O 1
ATOM 892 N N . ASN A 1 116 ? 29.282 2.258 8.103 1.00 62.88 116 ASN A N 1
ATOM 893 C CA . ASN A 1 116 ? 28.496 1.129 8.590 1.00 62.88 116 ASN A CA 1
ATOM 894 C C . ASN A 1 116 ? 27.831 0.367 7.428 1.00 62.88 116 ASN A C 1
ATOM 896 O O . ASN A 1 116 ? 27.859 -0.860 7.401 1.00 62.88 116 ASN A O 1
ATOM 900 N N . ALA A 1 117 ? 27.315 1.077 6.421 1.00 63.84 117 ALA A N 1
ATOM 901 C CA . ALA A 1 117 ? 26.780 0.478 5.199 1.00 63.84 117 ALA A CA 1
ATOM 902 C C . ALA A 1 117 ? 27.855 -0.296 4.418 1.00 63.84 117 ALA A C 1
ATOM 904 O O . ALA A 1 117 ? 27.594 -1.415 3.988 1.00 63.84 117 ALA A O 1
ATOM 905 N N . PHE A 1 118 ? 29.081 0.233 4.321 1.00 63.78 118 PHE A N 1
ATOM 906 C CA . PHE A 1 118 ? 30.215 -0.455 3.690 1.00 63.78 118 PHE A CA 1
ATOM 907 C C . PHE A 1 118 ? 30.613 -1.752 4.419 1.00 63.78 118 PHE A C 1
ATOM 909 O O . PHE A 1 118 ? 31.052 -2.737 3.819 1.00 63.78 118 PHE A O 1
ATOM 916 N N . ARG A 1 119 ? 30.437 -1.775 5.744 1.00 63.06 119 ARG A N 1
ATOM 917 C CA . ARG A 1 119 ? 30.646 -2.974 6.559 1.00 63.06 119 ARG A CA 1
ATOM 918 C C . ARG A 1 119 ? 29.557 -4.025 6.313 1.00 63.06 119 ARG A C 1
ATOM 920 O O . ARG A 1 119 ? 29.871 -5.211 6.285 1.00 63.06 119 ARG A O 1
ATOM 927 N N . PHE A 1 120 ? 28.308 -3.610 6.094 1.00 56.38 120 PHE A N 1
ATOM 928 C CA . PHE A 1 120 ? 27.200 -4.516 5.768 1.00 56.38 120 PHE A CA 1
ATOM 929 C C . PHE A 1 120 ? 27.169 -4.954 4.298 1.00 56.38 120 PHE A C 1
ATOM 931 O O . PHE A 1 120 ? 26.684 -6.044 4.013 1.00 56.38 120 PHE A O 1
ATOM 938 N N . SER A 1 121 ? 27.744 -4.181 3.372 1.00 57.94 121 SER A N 1
ATOM 939 C CA . SER A 1 121 ? 27.853 -4.555 1.954 1.00 57.94 121 SER A CA 1
ATOM 940 C C . SER A 1 121 ? 28.914 -5.627 1.669 1.00 57.94 121 SER A C 1
ATOM 942 O O . SER A 1 121 ? 29.051 -6.048 0.528 1.00 57.94 121 SER A O 1
ATOM 944 N N . ASN A 1 122 ? 29.661 -6.067 2.689 1.00 56.53 122 ASN A N 1
ATOM 945 C CA . ASN A 1 122 ? 30.609 -7.186 2.621 1.00 56.53 122 ASN A CA 1
ATOM 946 C C . ASN A 1 122 ? 30.072 -8.480 3.261 1.00 56.53 122 ASN A C 1
ATOM 948 O O . ASN A 1 122 ? 30.820 -9.444 3.428 1.00 56.53 122 ASN A O 1
ATOM 952 N N . LEU A 1 123 ? 28.792 -8.527 3.640 1.00 58.81 123 LEU A N 1
ATOM 953 C CA . LEU A 1 123 ? 28.160 -9.794 3.989 1.00 58.81 123 LEU A CA 1
ATOM 954 C C . LEU A 1 123 ? 27.863 -10.554 2.694 1.00 58.81 123 LEU A C 1
ATOM 956 O O . LEU A 1 123 ? 27.078 -10.099 1.866 1.00 58.81 123 LEU A O 1
ATOM 960 N N . ASN A 1 124 ? 28.503 -11.711 2.521 1.00 55.22 124 ASN A N 1
ATOM 961 C CA . ASN A 1 124 ? 28.110 -12.658 1.485 1.00 55.22 124 ASN A CA 1
ATOM 962 C C . ASN A 1 124 ? 26.668 -13.084 1.764 1.00 55.22 124 ASN A C 1
ATOM 964 O O . ASN A 1 124 ? 26.387 -13.648 2.822 1.00 55.22 124 ASN A O 1
ATOM 968 N N . PHE A 1 125 ? 25.766 -12.800 0.830 1.00 54.25 125 PHE A N 1
ATOM 969 C CA . PHE A 1 125 ? 24.428 -13.372 0.858 1.00 54.25 125 PHE A CA 1
ATOM 970 C C . PHE A 1 125 ? 24.575 -14.882 0.624 1.00 54.25 125 PHE A C 1
ATOM 972 O O . PHE A 1 125 ? 24.971 -15.296 -0.466 1.00 54.25 125 PHE A O 1
ATOM 979 N N . VAL A 1 126 ? 24.347 -15.673 1.676 1.00 47.75 126 VAL A N 1
ATOM 980 C CA . VAL A 1 126 ? 24.161 -17.132 1.601 1.00 47.75 126 VAL A CA 1
ATOM 981 C C . VAL A 1 126 ? 22.678 -17.412 1.442 1.00 47.75 126 VAL A C 1
ATOM 983 O O . VAL A 1 126 ? 21.897 -16.772 2.183 1.00 47.75 126 VAL A O 1
#